Protein AF-A0A525P1Q1-F1 (afdb_monomer_lite)

pLDDT: mean 80.08, std 18.27, range [34.31, 97.19]

Secondary structure (DSSP, 8-state):
---------S----TT----HHHHHHSS-HHHHHHHHHHHHHHHHHHHHH-THHHH-TTSHHHHHHHHHHHT-HHHHHHHHHHHHHHHHHHHH-HHHHHHHHHHHHHHHHHHHHHHHHHHHHHHHHHHHHHHHHHHH-

Structure (mmCIF, N/CA/C/O backbone):
data_AF-A0A525P1Q1-F1
#
_entry.id   AF-A0A525P1Q1-F1
#
loop_
_atom_site.group_PDB
_atom_site.id
_atom_site.type_symbol
_atom_site.label_atom_id
_atom_site.label_alt_id
_atom_site.label_comp_id
_atom_site.label_asym_id
_atom_site.label_entity_id
_atom_site.label_seq_id
_atom_site.pdbx_PDB_ins_code
_atom_site.Cartn_x
_atom_site.Cartn_y
_atom_site.Cartn_z
_atom_site.occupancy
_atom_site.B_iso_or_equiv
_atom_site.auth_seq_id
_atom_site.auth_comp_id
_atom_site.auth_asym_id
_atom_site.auth_atom_id
_atom_site.pdbx_PDB_model_num
ATOM 1 N N . MET A 1 1 ? -17.239 16.659 35.478 1.00 34.31 1 MET A N 1
ATOM 2 C CA . MET A 1 1 ? -17.980 17.340 34.402 1.00 34.31 1 MET A CA 1
ATOM 3 C C . MET A 1 1 ? -17.527 16.701 33.113 1.00 34.31 1 MET A C 1
ATOM 5 O O . MET A 1 1 ? -16.333 16.480 32.970 1.00 34.31 1 MET A O 1
ATOM 9 N N . ALA A 1 2 ? -18.482 16.246 32.309 1.00 41.81 2 ALA A N 1
ATOM 10 C CA . ALA A 1 2 ? -18.228 15.572 31.048 1.00 41.81 2 ALA A CA 1
ATOM 11 C C . ALA A 1 2 ? -17.665 16.599 30.065 1.00 41.81 2 ALA A C 1
ATOM 13 O O . ALA A 1 2 ? -18.433 17.355 29.481 1.00 41.81 2 ALA A O 1
ATOM 14 N N . GLU A 1 3 ? -16.342 16.653 29.962 1.00 36.00 3 GLU A N 1
ATOM 15 C CA . GLU A 1 3 ? -15.671 17.379 28.893 1.00 36.00 3 GLU A CA 1
ATOM 16 C C . GLU A 1 3 ? -15.363 16.352 27.800 1.00 36.00 3 GLU A C 1
ATOM 18 O O . GLU A 1 3 ? -14.426 15.561 27.888 1.00 36.00 3 GLU A O 1
ATOM 23 N N . ASP A 1 4 ? -16.334 16.246 26.891 1.00 37.38 4 ASP A N 1
ATOM 24 C CA . ASP A 1 4 ? -16.180 15.947 25.471 1.00 37.38 4 ASP A CA 1
ATOM 25 C C . ASP A 1 4 ? -15.007 15.028 25.108 1.00 37.38 4 ASP A C 1
ATOM 27 O O . ASP A 1 4 ? -14.007 15.417 24.507 1.00 37.38 4 ASP A O 1
ATOM 31 N N . ALA A 1 5 ? -15.201 13.737 25.391 1.00 40.53 5 ALA A N 1
ATOM 32 C CA . ALA A 1 5 ? -14.514 12.664 24.687 1.00 40.53 5 ALA A CA 1
ATOM 33 C C . ALA A 1 5 ? -14.949 12.679 23.210 1.00 40.53 5 ALA A C 1
ATOM 35 O O . ALA A 1 5 ? -15.815 11.917 22.777 1.00 40.53 5 ALA A O 1
ATOM 36 N N . VAL A 1 6 ? -14.387 13.602 22.431 1.00 37.56 6 VAL A N 1
ATOM 37 C CA . VAL A 1 6 ? -14.518 13.611 20.979 1.00 37.56 6 VAL A CA 1
ATOM 38 C C . VAL A 1 6 ? -13.663 12.453 20.473 1.00 37.56 6 VAL A C 1
ATOM 40 O O . VAL A 1 6 ? -12.436 12.530 20.501 1.00 37.56 6 VAL A O 1
ATOM 43 N N . CYS A 1 7 ? -14.290 11.357 20.035 1.00 42.00 7 CYS A N 1
ATOM 44 C CA . CYS A 1 7 ? -13.584 10.304 19.303 1.00 42.00 7 CYS A CA 1
ATOM 45 C C . CYS A 1 7 ? -13.142 10.850 17.937 1.00 42.00 7 CYS A C 1
ATOM 47 O O . CYS A 1 7 ? -13.772 10.606 16.915 1.00 42.00 7 CYS A O 1
ATOM 49 N N . ALA A 1 8 ? -12.053 11.612 17.925 1.00 40.41 8 ALA A N 1
ATOM 50 C CA . ALA A 1 8 ? -11.349 12.046 16.730 1.00 40.41 8 ALA A CA 1
ATOM 51 C C . ALA A 1 8 ? -10.069 11.213 16.584 1.00 40.41 8 ALA A C 1
ATOM 53 O O . ALA A 1 8 ? -8.957 11.730 16.591 1.00 40.41 8 ALA A O 1
ATOM 54 N N . GLY A 1 9 ? -10.216 9.890 16.502 1.00 43.59 9 GLY A N 1
ATOM 55 C CA . GLY A 1 9 ? -9.108 9.034 16.097 1.00 43.59 9 GLY A CA 1
ATOM 56 C C . GLY A 1 9 ? -8.904 9.190 14.599 1.00 43.59 9 GLY A C 1
ATOM 57 O O . GLY A 1 9 ? -9.833 8.937 13.832 1.00 43.59 9 GLY A O 1
ATOM 58 N N . PHE A 1 10 ? -7.713 9.610 14.172 1.00 53.84 10 PHE A N 1
ATOM 59 C CA . PHE A 1 10 ? -7.296 9.215 12.836 1.00 53.84 10 PHE A CA 1
ATOM 60 C C . PHE A 1 10 ? -5.797 8.960 12.674 1.00 53.84 10 PHE A C 1
ATOM 62 O O . PHE A 1 10 ? -5.423 7.997 12.021 1.00 53.84 10 PHE A O 1
ATOM 69 N N . PHE A 1 11 ? -4.938 9.735 13.338 1.00 53.19 11 PHE A N 1
ATOM 70 C CA . PHE A 1 11 ? -3.517 9.415 13.479 1.00 53.19 11 PHE A CA 1
ATOM 71 C C . PHE A 1 11 ? -3.001 9.987 14.794 1.00 53.19 11 PHE A C 1
ATOM 73 O O . PHE A 1 11 ? -3.227 11.168 15.073 1.00 53.19 11 PHE A O 1
ATOM 80 N N . ARG A 1 12 ? -2.251 9.207 15.582 1.00 51.41 12 ARG A N 1
ATOM 81 C CA . ARG A 1 12 ? -1.433 9.764 16.670 1.00 5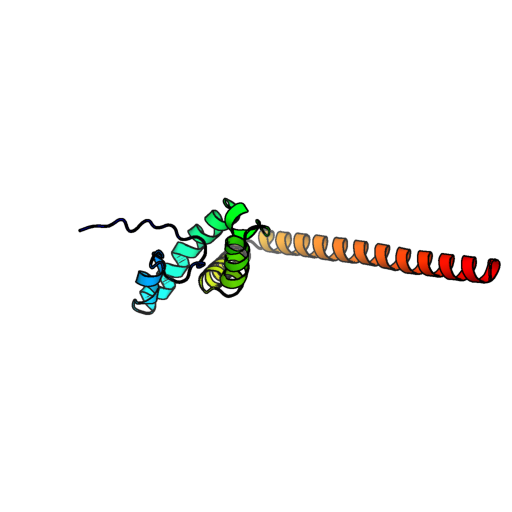1.41 12 ARG A CA 1
ATOM 82 C C . ARG A 1 12 ? -0.380 10.712 16.086 1.00 51.41 12 ARG A C 1
ATOM 84 O O . ARG A 1 12 ? 0.708 10.294 15.710 1.00 51.41 12 ARG A O 1
ATOM 91 N N . ALA A 1 13 ? -0.690 12.002 16.043 1.00 39.34 13 ALA A N 1
ATOM 92 C CA . ALA A 1 13 ? 0.324 13.044 15.968 1.00 39.34 13 ALA A CA 1
ATOM 93 C C . ALA A 1 13 ? -0.146 14.282 16.721 1.00 39.34 13 ALA A C 1
ATOM 95 O O . ALA A 1 13 ? -0.739 15.188 16.144 1.00 39.34 13 ALA A O 1
ATOM 96 N N . ALA A 1 14 ? 0.107 14.281 18.022 1.00 36.09 14 ALA A N 1
ATOM 97 C CA . ALA A 1 14 ? 0.434 15.476 18.784 1.00 36.09 14 ALA A CA 1
ATOM 98 C C . ALA A 1 14 ? 0.902 15.022 20.169 1.00 36.09 14 ALA A C 1
ATOM 100 O O . ALA A 1 14 ? 0.155 14.371 20.903 1.00 36.09 14 ALA A O 1
ATOM 101 N N . GLU A 1 15 ? 2.140 15.356 20.532 1.00 35.53 15 GLU A N 1
ATOM 102 C CA . GLU A 1 15 ? 2.533 15.407 21.939 1.00 35.53 15 GLU A CA 1
ATOM 103 C C . GLU A 1 15 ? 1.543 16.309 22.694 1.00 35.53 15 GLU A C 1
ATOM 105 O O . GLU A 1 15 ? 1.310 17.450 22.301 1.00 35.53 15 GLU A O 1
ATOM 110 N N . GLY A 1 16 ? 0.959 15.790 23.779 1.00 43.66 16 GLY A N 1
ATOM 111 C CA . GLY A 1 16 ? 0.221 16.588 24.764 1.00 43.66 16 GLY A CA 1
ATOM 112 C C . GLY A 1 16 ? -1.305 16.474 24.763 1.00 43.66 16 GLY A C 1
ATOM 113 O O . GLY A 1 16 ? -1.927 16.982 25.693 1.00 43.66 16 GLY A O 1
ATOM 114 N N . ALA A 1 17 ? -1.928 15.781 23.808 1.00 40.69 17 ALA A N 1
ATOM 115 C CA . ALA A 1 17 ? -3.385 15.641 23.768 1.00 40.69 17 ALA A CA 1
ATOM 116 C C . ALA A 1 17 ? -3.817 14.185 24.026 1.00 40.69 17 ALA A C 1
ATOM 118 O O . ALA A 1 17 ? -3.624 13.307 23.185 1.00 40.69 17 ALA A O 1
ATOM 119 N N . LYS A 1 18 ? -4.425 13.917 25.192 1.00 44.09 18 LYS A N 1
ATOM 120 C CA . LYS A 1 18 ? -5.143 12.656 25.455 1.00 44.09 18 LYS A CA 1
ATOM 121 C C . LYS A 1 18 ? -6.458 12.659 24.672 1.00 44.09 18 LYS A C 1
ATOM 123 O O . LYS A 1 18 ? -7.500 12.980 25.227 1.00 44.09 18 LYS A O 1
ATOM 128 N N . ILE A 1 19 ? -6.409 12.379 23.373 1.00 50.47 19 ILE A N 1
ATOM 129 C CA . ILE A 1 19 ? -7.606 12.390 22.512 1.00 50.47 19 ILE A CA 1
ATOM 130 C C . ILE A 1 19 ? -7.608 11.163 21.601 1.00 50.47 19 ILE A C 1
ATOM 132 O O . ILE A 1 19 ? -7.758 11.256 20.388 1.00 50.47 19 ILE A O 1
ATOM 136 N N . SER A 1 20 ? -7.408 9.982 22.185 1.00 45.66 20 SER A N 1
ATOM 137 C CA . SER A 1 20 ? -7.682 8.741 21.472 1.00 45.66 20 SER A CA 1
ATOM 138 C C . SER A 1 20 ? -8.536 7.820 22.324 1.00 45.66 20 SER A C 1
ATOM 140 O O . SER A 1 20 ? -8.171 7.481 23.449 1.00 45.66 20 SER A O 1
ATOM 142 N N . CYS A 1 21 ? -9.660 7.385 21.754 1.00 49.53 21 CYS A N 1
ATOM 143 C CA . CYS A 1 21 ? -10.510 6.338 22.314 1.00 49.53 21 CYS A CA 1
ATOM 144 C C . CYS A 1 21 ? -9.736 4.995 22.441 1.00 49.53 21 CYS A C 1
ATOM 146 O O . CYS A 1 21 ? -10.174 4.110 23.173 1.00 49.53 21 CYS A O 1
ATOM 148 N N . LEU A 1 22 ? -8.538 4.885 21.833 1.00 51.16 22 LEU A N 1
ATOM 149 C CA . LEU A 1 22 ? -7.596 3.765 21.968 1.00 51.16 22 LEU A CA 1
ATOM 150 C C . LEU A 1 22 ? -6.876 3.681 23.308 1.00 51.16 22 LEU A C 1
ATOM 152 O O . LEU A 1 22 ? -6.558 2.563 23.696 1.00 51.16 22 LEU A O 1
ATOM 156 N N . ASP A 1 23 ? -6.615 4.783 24.024 1.00 55.41 23 ASP A N 1
ATOM 157 C CA . ASP A 1 23 ? -5.919 4.691 25.327 1.00 55.41 23 ASP A CA 1
ATOM 158 C C . ASP A 1 23 ? -6.765 3.869 26.309 1.00 55.41 23 ASP A C 1
ATOM 160 O O . ASP A 1 23 ? -6.262 3.009 27.023 1.00 55.41 23 ASP A O 1
ATOM 164 N N . GLN A 1 24 ? -8.091 4.022 26.243 1.00 56.81 24 GLN A N 1
ATOM 165 C CA . GLN A 1 24 ? -9.013 3.268 27.086 1.00 56.81 24 GLN A CA 1
ATOM 166 C C . GLN A 1 24 ? -8.998 1.753 26.799 1.00 56.81 24 GLN A C 1
ATOM 168 O O . GLN A 1 24 ? -9.228 0.955 27.710 1.00 56.81 24 GLN A O 1
ATOM 173 N N . PHE A 1 25 ? -8.739 1.338 25.554 1.00 59.41 25 PHE A N 1
ATOM 174 C CA . PHE A 1 25 ? -8.640 -0.081 25.190 1.00 59.41 25 PHE A CA 1
ATOM 175 C C . PHE A 1 25 ? -7.208 -0.623 25.294 1.00 59.41 25 PHE A C 1
ATOM 177 O O . PHE A 1 25 ? -7.042 -1.814 25.560 1.00 59.41 25 PHE A O 1
ATOM 184 N N . GLN A 1 26 ? -6.186 0.225 25.136 1.00 61.62 26 GLN A N 1
ATOM 185 C CA . GLN A 1 26 ? -4.776 -0.108 25.360 1.00 61.62 26 GLN A CA 1
ATOM 186 C C . GLN A 1 26 ? -4.451 -0.338 26.830 1.00 61.62 26 GLN A C 1
ATOM 188 O O . GLN A 1 26 ? -3.705 -1.265 27.134 1.00 61.62 26 GLN A O 1
ATOM 193 N N . ASP A 1 27 ? -5.058 0.438 27.724 1.00 65.38 27 ASP A N 1
ATOM 194 C CA . ASP A 1 27 ? -4.833 0.338 29.168 1.00 65.38 27 ASP A CA 1
ATOM 195 C C . ASP A 1 27 ? -5.682 -0.768 29.833 1.00 65.38 27 ASP A C 1
ATOM 197 O O . ASP A 1 27 ? -5.591 -1.003 31.039 1.00 65.38 27 ASP A O 1
ATOM 201 N N . GLY A 1 28 ? -6.535 -1.451 29.061 1.00 70.00 28 GLY A N 1
ATOM 202 C CA . GLY A 1 28 ? -7.391 -2.541 29.529 1.00 70.00 28 GLY A CA 1
ATOM 203 C C . GLY A 1 28 ? -6.714 -3.920 29.552 1.00 70.00 28 GLY A C 1
ATOM 204 O O . GLY A 1 28 ? -5.542 -4.096 29.237 1.00 70.00 28 GLY A O 1
ATOM 205 N N . ASN A 1 29 ? -7.492 -4.955 29.887 1.00 82.38 29 ASN A N 1
ATOM 206 C CA . ASN A 1 29 ? -7.041 -6.349 29.775 1.00 82.38 29 ASN A CA 1
ATOM 207 C C . ASN A 1 29 ? -6.733 -6.728 28.310 1.00 82.38 29 ASN A C 1
ATOM 209 O O . ASN A 1 29 ? -7.340 -6.186 27.387 1.00 82.38 29 ASN A O 1
ATOM 213 N N . LEU A 1 30 ? -5.893 -7.751 28.093 1.00 83.06 30 LEU A N 1
ATOM 214 C CA . LEU A 1 30 ? -5.496 -8.246 26.757 1.00 83.06 30 LEU A CA 1
ATOM 215 C C . LEU A 1 30 ? -6.668 -8.493 25.790 1.00 83.06 30 LEU A C 1
ATOM 217 O O . LEU A 1 30 ? -6.544 -8.265 24.589 1.00 83.06 30 LEU A O 1
ATOM 221 N N . VAL A 1 31 ? -7.812 -8.948 26.308 1.00 84.25 31 VAL A N 1
ATOM 222 C CA . VAL A 1 31 ? -9.030 -9.173 25.514 1.00 84.25 31 VAL A CA 1
ATOM 223 C C . VAL A 1 31 ? -9.590 -7.850 24.983 1.00 84.25 31 VAL A C 1
ATOM 225 O O . VAL A 1 31 ? -9.895 -7.746 23.797 1.00 84.25 31 VAL A O 1
ATOM 228 N N . ASN A 1 32 ? -9.671 -6.824 25.831 1.00 81.50 32 ASN A N 1
ATOM 229 C CA . ASN A 1 32 ? -10.166 -5.503 25.443 1.00 81.50 32 ASN A CA 1
ATOM 230 C C . ASN A 1 32 ? -9.213 -4.827 24.457 1.00 81.50 32 ASN A C 1
ATOM 232 O O . ASN A 1 32 ? -9.677 -4.235 23.486 1.00 81.50 32 ASN A O 1
ATOM 236 N N . PHE A 1 33 ? -7.902 -4.988 24.657 1.00 82.38 33 PHE A N 1
ATOM 237 C CA . PHE A 1 33 ? -6.894 -4.522 23.710 1.00 82.38 33 PHE A CA 1
ATOM 238 C C . PHE A 1 33 ? -7.111 -5.142 22.327 1.00 82.38 33 PHE A C 1
ATOM 240 O O . PHE A 1 33 ? -7.254 -4.422 21.341 1.00 82.38 33 PHE A O 1
ATOM 247 N N . PHE A 1 34 ? -7.179 -6.472 22.238 1.00 85.06 34 PHE A N 1
ATOM 248 C CA . PHE A 1 34 ? -7.274 -7.150 20.947 1.00 85.06 34 PHE A CA 1
ATOM 249 C C . PHE A 1 34 ? -8.582 -6.827 20.213 1.00 85.06 34 PHE A C 1
ATOM 251 O O . PHE A 1 34 ? -8.552 -6.391 19.065 1.00 85.06 34 PHE A O 1
ATOM 258 N N . PHE A 1 35 ? -9.735 -6.998 20.866 1.00 84.50 35 PHE A N 1
ATOM 259 C CA . PHE A 1 35 ? -11.030 -6.763 20.219 1.00 84.50 35 PHE A CA 1
ATOM 260 C C . PHE A 1 35 ? -11.309 -5.280 19.951 1.00 84.50 35 PHE A C 1
ATOM 262 O O . PHE A 1 35 ? -11.939 -4.968 18.941 1.00 84.50 35 PHE A O 1
ATOM 269 N N . GLY A 1 36 ? -10.808 -4.374 20.799 1.00 81.56 36 GLY A N 1
ATOM 270 C CA . GLY A 1 36 ? -10.884 -2.931 20.566 1.00 81.56 36 GLY A CA 1
ATOM 271 C C . GLY A 1 36 ? -10.172 -2.540 19.273 1.00 81.56 36 GLY A C 1
ATOM 272 O O . GLY A 1 36 ? -10.791 -1.974 18.375 1.00 81.56 36 GLY A O 1
ATOM 273 N N . ASN A 1 37 ? -8.913 -2.960 19.117 1.00 82.94 37 ASN A N 1
ATOM 274 C CA . ASN A 1 37 ? -8.141 -2.675 17.905 1.00 82.94 37 ASN A CA 1
ATOM 275 C C . ASN A 1 37 ? -8.729 -3.341 16.643 1.00 82.94 37 ASN A C 1
ATOM 277 O O . ASN A 1 37 ? -8.650 -2.774 15.556 1.00 82.94 37 ASN A O 1
ATOM 281 N N . VAL A 1 38 ? -9.344 -4.525 16.763 1.00 85.56 38 VAL A N 1
ATOM 282 C CA . VAL A 1 38 ? -10.009 -5.209 15.636 1.00 85.56 38 VAL A CA 1
ATOM 283 C C . VAL A 1 38 ? -11.220 -4.430 15.119 1.00 85.56 38 VAL A C 1
ATOM 285 O O . VAL A 1 38 ? -11.391 -4.306 13.907 1.00 85.56 38 VAL A O 1
ATOM 288 N N . LEU A 1 39 ? -12.071 -3.912 16.009 1.00 83.31 39 LEU A N 1
ATOM 289 C CA . LEU A 1 39 ? -13.232 -3.113 15.605 1.00 83.31 39 LEU A CA 1
ATOM 290 C C . LEU A 1 39 ? -12.802 -1.764 15.028 1.00 83.31 39 LEU A C 1
ATOM 292 O O . LEU A 1 39 ? -13.349 -1.312 14.021 1.00 83.31 39 LEU A O 1
ATOM 296 N N . GLU A 1 40 ? -11.791 -1.149 15.629 1.00 79.44 40 GLU A N 1
ATOM 297 C CA . GLU A 1 40 ? -11.301 0.155 15.204 1.00 79.44 40 GLU A CA 1
ATOM 298 C C . GLU A 1 40 ? -10.532 0.110 13.883 1.00 79.44 40 GLU A C 1
ATOM 300 O O . GLU A 1 40 ? -10.577 1.072 13.122 1.00 79.44 40 GLU A O 1
ATOM 305 N N . ALA A 1 41 ? -9.913 -1.021 13.536 1.00 84.25 41 ALA A N 1
ATOM 306 C CA . ALA A 1 41 ? -9.262 -1.211 12.241 1.00 84.25 41 ALA A CA 1
ATOM 307 C C . ALA A 1 41 ? -10.185 -0.860 11.058 1.00 84.25 41 ALA A C 1
ATOM 309 O O . ALA A 1 41 ? -9.740 -0.263 10.079 1.00 84.25 41 ALA A O 1
ATOM 310 N N . PHE A 1 42 ? -11.485 -1.164 11.149 1.00 83.06 42 PHE A N 1
ATOM 311 C CA . PHE A 1 42 ? -12.446 -0.772 10.116 1.00 83.06 42 PHE A CA 1
ATOM 312 C C . PHE A 1 42 ? -12.606 0.748 10.035 1.00 83.06 42 PHE A C 1
ATOM 314 O O . PHE A 1 42 ? -12.576 1.312 8.942 1.00 83.06 42 PHE A O 1
ATOM 321 N N . TYR A 1 43 ? -12.741 1.413 11.181 1.00 80.19 43 TYR A N 1
ATOM 322 C CA . TYR A 1 43 ? -12.870 2.864 11.248 1.00 80.19 43 TYR A CA 1
ATOM 323 C C . TYR A 1 43 ? -11.599 3.569 10.750 1.00 80.19 43 TYR A C 1
ATOM 325 O O . TYR A 1 43 ? -11.682 4.419 9.862 1.00 80.19 43 TYR A O 1
ATOM 333 N N . ASN A 1 44 ? -10.425 3.142 11.222 1.00 80.81 44 ASN A N 1
ATOM 334 C CA . ASN A 1 44 ? -9.127 3.681 10.815 1.00 80.81 44 ASN A CA 1
ATOM 335 C C . ASN A 1 44 ? -8.872 3.479 9.317 1.00 80.81 44 ASN A C 1
ATOM 337 O O . ASN A 1 44 ? -8.384 4.381 8.644 1.00 80.81 44 ASN A O 1
ATOM 341 N N . PHE A 1 45 ? -9.274 2.350 8.732 1.00 84.50 45 PHE A N 1
ATOM 342 C CA . PHE A 1 45 ? -9.158 2.168 7.285 1.00 84.50 45 PHE A CA 1
ATOM 343 C C . PHE A 1 45 ? -9.974 3.204 6.491 1.00 84.50 45 PHE A C 1
ATOM 345 O O . PHE A 1 45 ? -9.447 3.857 5.586 1.00 84.50 45 PHE A O 1
ATOM 352 N N . PHE A 1 46 ? -11.256 3.382 6.822 1.00 83.81 46 PHE A N 1
ATOM 353 C CA . PHE A 1 46 ? -12.115 4.313 6.085 1.00 83.81 46 PHE A CA 1
ATOM 354 C C . PHE A 1 46 ? -11.742 5.768 6.326 1.00 83.81 46 PHE A C 1
ATOM 356 O O . PHE A 1 46 ? -11.728 6.558 5.384 1.00 83.81 46 PHE A O 1
ATOM 363 N N . ALA A 1 47 ? -11.390 6.129 7.553 1.00 79.00 47 ALA A N 1
ATOM 364 C CA . ALA A 1 47 ? -10.956 7.478 7.849 1.00 79.00 47 ALA A CA 1
ATOM 365 C C . ALA A 1 47 ? -9.630 7.820 7.125 1.00 79.00 47 ALA A C 1
ATOM 367 O O . ALA A 1 47 ? -9.476 8.964 6.693 1.00 79.00 47 ALA A O 1
ATOM 368 N N . ALA A 1 48 ? -8.766 6.830 6.837 1.00 81.75 48 ALA A N 1
ATOM 369 C CA . ALA A 1 48 ? -7.539 6.991 6.034 1.00 81.75 48 ALA A CA 1
ATOM 370 C C . ALA A 1 48 ? -7.802 7.281 4.588 1.00 81.75 48 ALA A C 1
ATOM 372 O O . ALA A 1 48 ? -7.187 8.175 3.997 1.00 81.75 48 ALA A O 1
ATOM 373 N N . LEU A 1 49 ? -8.730 6.515 4.041 1.00 86.00 49 LEU A N 1
ATOM 374 C CA . LEU A 1 49 ? -9.089 6.599 2.649 1.00 86.00 49 LEU A CA 1
ATOM 375 C C . LEU A 1 49 ? -9.863 7.885 2.350 1.00 86.00 49 LEU A C 1
ATOM 377 O O . LEU A 1 49 ? -9.648 8.502 1.310 1.00 86.00 49 LEU A O 1
ATOM 381 N N . LEU A 1 50 ? -10.748 8.297 3.261 1.00 86.38 50 LEU A N 1
ATOM 382 C CA . LEU A 1 50 ? -11.634 9.444 3.066 1.00 86.38 50 LEU A CA 1
ATOM 383 C C . LEU A 1 50 ? -10.986 10.787 3.423 1.00 86.38 50 LEU A C 1
ATOM 385 O O . LEU A 1 50 ? -11.471 11.818 2.966 1.00 86.38 50 LEU A O 1
ATOM 389 N N . ASN A 1 51 ? -9.882 10.799 4.179 1.00 82.69 51 ASN A N 1
ATOM 390 C CA . ASN A 1 51 ? -9.210 12.030 4.609 1.00 82.69 51 ASN A CA 1
ATOM 391 C C . ASN A 1 51 ? -7.725 12.076 4.195 1.00 82.69 51 ASN A C 1
ATOM 393 O O . ASN A 1 51 ? -6.839 12.163 5.053 1.00 82.69 51 ASN A O 1
ATOM 397 N N . PRO A 1 52 ? -7.418 12.070 2.883 1.00 82.75 52 PRO A N 1
ATOM 398 C CA . PRO A 1 52 ? -6.043 12.081 2.389 1.00 82.75 52 PRO A CA 1
ATOM 399 C C . PRO A 1 52 ? -5.263 13.329 2.822 1.00 82.75 52 PRO A C 1
ATOM 401 O O . PRO A 1 52 ? -4.082 13.230 3.135 1.00 82.75 52 PRO A O 1
ATOM 404 N N . GLY A 1 53 ? -5.911 14.496 2.930 1.00 82.69 53 GLY A N 1
ATOM 405 C CA . GLY A 1 53 ? -5.249 15.751 3.320 1.00 82.69 53 GLY A CA 1
ATOM 406 C C . GLY A 1 53 ? -4.583 15.721 4.703 1.00 82.69 53 GLY A C 1
ATOM 407 O O . GLY A 1 53 ? -3.686 16.513 4.970 1.00 82.69 53 GLY A O 1
ATOM 408 N N . MET A 1 54 ? -4.960 14.775 5.567 1.00 77.50 54 MET A N 1
ATOM 409 C CA . MET A 1 54 ? -4.419 14.672 6.927 1.00 77.50 54 MET A CA 1
ATOM 410 C C . MET A 1 54 ? -3.056 13.974 6.999 1.00 77.50 54 MET A C 1
ATOM 412 O O . MET A 1 54 ? -2.405 14.036 8.038 1.00 77.50 54 MET A O 1
ATOM 416 N N . TRP A 1 55 ? -2.630 13.311 5.919 1.00 77.44 55 TRP A N 1
ATOM 417 C CA . TRP A 1 55 ? -1.363 12.570 5.855 1.00 77.44 55 TRP A CA 1
ATOM 418 C C . TRP A 1 55 ? -0.617 12.705 4.518 1.00 77.44 55 TRP A C 1
ATOM 420 O O . TRP A 1 55 ? 0.590 12.476 4.466 1.00 77.44 55 TRP A O 1
ATOM 430 N N . LEU A 1 56 ? -1.296 13.108 3.439 1.00 84.69 56 LEU A N 1
ATOM 431 C CA . LEU A 1 56 ? -0.694 13.384 2.126 1.00 84.69 56 LEU A CA 1
ATOM 432 C C . LEU A 1 56 ? -0.300 14.852 1.927 1.00 84.69 56 LEU A C 1
ATOM 434 O O . LEU A 1 56 ? 0.393 15.153 0.958 1.00 84.69 56 LEU A O 1
ATOM 438 N N . ASP A 1 57 ? -0.699 15.771 2.813 1.00 87.31 57 ASP A N 1
ATOM 439 C CA . ASP A 1 57 ? -0.219 17.156 2.751 1.00 87.31 57 ASP A CA 1
ATOM 440 C C . ASP A 1 57 ? 1.204 17.271 3.314 1.00 87.31 57 ASP A C 1
ATOM 442 O O . ASP A 1 57 ? 1.419 17.570 4.486 1.00 87.31 57 ASP A O 1
ATOM 446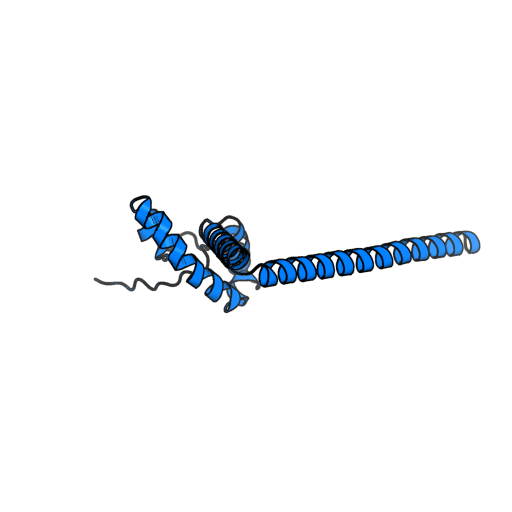 N N . TRP A 1 58 ? 2.202 17.034 2.467 1.00 84.88 58 TRP A N 1
ATOM 447 C CA . TRP A 1 58 ? 3.613 17.096 2.860 1.00 84.88 58 TRP A CA 1
ATOM 448 C C . TRP A 1 58 ? 4.144 18.529 3.010 1.00 84.88 58 TRP A C 1
ATOM 450 O O . TRP A 1 58 ? 5.289 18.715 3.421 1.00 84.88 58 TRP A O 1
ATOM 460 N N . SER A 1 59 ? 3.329 19.549 2.712 1.00 88.56 59 SER A N 1
ATOM 461 C CA . SER A 1 59 ? 3.650 20.940 3.040 1.00 88.56 59 SER A CA 1
ATOM 462 C C . SER A 1 59 ? 3.430 21.235 4.526 1.00 88.56 59 SER A C 1
ATOM 464 O O . SER A 1 59 ? 4.054 22.152 5.068 1.00 88.56 59 SER A O 1
A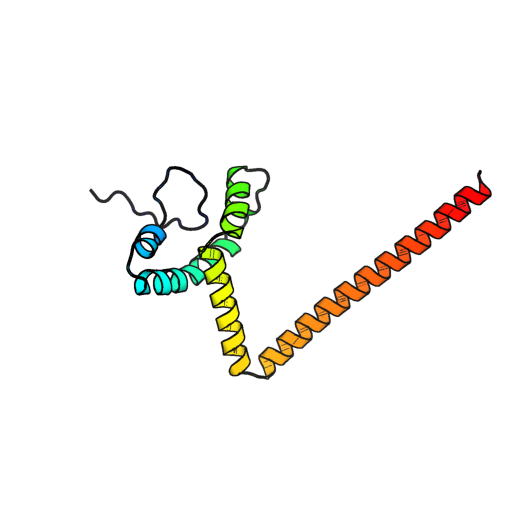TOM 466 N N . ASN A 1 60 ? 2.559 20.475 5.196 1.00 85.88 60 ASN A N 1
ATOM 467 C CA . ASN A 1 60 ? 2.297 20.608 6.621 1.00 85.88 60 ASN A CA 1
ATOM 468 C C . ASN A 1 60 ? 3.145 19.608 7.425 1.00 85.88 60 ASN A C 1
ATOM 470 O O . ASN A 1 60 ? 3.036 18.390 7.271 1.00 85.88 60 ASN A O 1
ATOM 474 N N . LYS A 1 61 ? 3.966 20.130 8.345 1.00 81.56 61 LYS A N 1
ATOM 475 C CA . LYS A 1 61 ? 4.803 19.314 9.240 1.00 81.56 61 LYS A CA 1
ATOM 476 C C . LYS A 1 61 ? 3.974 18.354 10.098 1.00 81.56 61 LYS A C 1
ATOM 478 O O . LYS A 1 61 ? 4.443 17.263 10.400 1.00 81.56 61 LYS A O 1
ATOM 483 N N . GLU A 1 62 ? 2.753 18.732 10.469 1.00 79.38 62 GLU A N 1
ATOM 484 C CA . GLU A 1 62 ? 1.852 17.895 11.265 1.00 79.38 62 GLU A CA 1
ATOM 485 C C . GLU A 1 62 ? 1.407 16.650 10.486 1.00 79.38 62 GLU A C 1
ATOM 487 O O . GLU A 1 62 ? 1.539 15.530 10.978 1.00 79.38 62 GLU A O 1
ATOM 492 N N . SER A 1 63 ? 0.971 16.826 9.237 1.00 80.31 63 SER A N 1
ATOM 493 C CA . SER A 1 63 ? 0.567 15.735 8.340 1.00 80.31 63 SER A CA 1
ATOM 494 C C . SER A 1 63 ? 1.731 14.798 7.998 1.00 80.31 63 SER A C 1
ATOM 496 O O . SER A 1 63 ? 1.553 13.581 7.940 1.00 80.31 63 SER A O 1
ATOM 498 N N . LEU A 1 64 ? 2.946 15.338 7.844 1.00 82.81 64 LEU A N 1
ATOM 499 C CA . LEU A 1 64 ? 4.156 14.533 7.654 1.00 82.81 64 LEU A CA 1
ATOM 500 C C . LEU A 1 64 ? 4.445 13.644 8.874 1.00 82.81 64 LEU A C 1
ATOM 502 O O . LEU A 1 64 ? 4.731 12.456 8.726 1.00 82.81 64 LEU A O 1
ATOM 506 N N . MET A 1 65 ? 4.337 14.199 10.083 1.00 79.56 65 MET A N 1
ATOM 507 C CA . MET A 1 65 ? 4.535 13.435 11.317 1.00 79.56 65 MET A CA 1
ATOM 508 C C . MET A 1 65 ? 3.457 12.362 11.488 1.00 79.56 65 MET A C 1
ATOM 510 O O . MET A 1 65 ? 3.788 11.232 11.842 1.00 79.56 65 MET A O 1
ATOM 514 N N . ARG A 1 66 ? 2.194 12.663 11.149 1.00 77.75 66 ARG A N 1
ATOM 515 C CA . ARG A 1 66 ? 1.103 11.670 11.104 1.00 77.75 66 ARG A CA 1
ATOM 516 C C . ARG A 1 66 ? 1.450 10.496 10.210 1.00 77.75 66 ARG A C 1
ATOM 518 O O . ARG A 1 66 ? 1.334 9.358 10.647 1.00 77.75 66 ARG A O 1
ATOM 525 N N . PHE A 1 67 ? 1.923 10.762 8.997 1.00 82.88 67 PHE A N 1
ATOM 526 C CA . PHE A 1 67 ? 2.302 9.715 8.056 1.00 82.88 67 PHE A CA 1
ATOM 527 C C . PHE A 1 67 ? 3.426 8.815 8.597 1.00 82.88 67 PHE A C 1
ATOM 529 O O . PHE A 1 67 ? 3.307 7.589 8.558 1.00 82.88 67 PHE A O 1
ATOM 536 N N . ILE A 1 68 ? 4.489 9.407 9.150 1.00 83.50 68 ILE A N 1
ATOM 537 C CA . ILE A 1 68 ? 5.644 8.662 9.675 1.00 83.50 68 ILE A CA 1
ATOM 538 C C . ILE A 1 68 ? 5.247 7.802 10.883 1.00 83.50 68 ILE A C 1
ATOM 540 O O . ILE A 1 68 ? 5.543 6.607 10.909 1.00 83.50 68 ILE A O 1
ATOM 544 N N . TYR A 1 69 ? 4.560 8.381 11.872 1.00 78.50 69 TYR A N 1
ATOM 545 C CA . TYR A 1 69 ? 4.176 7.648 13.083 1.00 78.50 69 TYR A CA 1
ATOM 546 C C . TYR A 1 69 ? 3.075 6.628 12.833 1.00 78.50 69 TYR A C 1
ATOM 548 O O . TYR A 1 69 ? 3.091 5.559 13.442 1.00 78.50 69 TYR A O 1
ATOM 556 N N . TYR A 1 70 ? 2.162 6.902 11.903 1.00 77.00 70 TYR A N 1
ATOM 557 C CA . TYR A 1 70 ? 1.173 5.915 11.499 1.00 77.00 70 TYR A CA 1
ATOM 558 C C . TYR A 1 70 ? 1.819 4.698 10.837 1.00 77.00 70 TYR A C 1
ATOM 560 O O . TYR A 1 70 ? 1.411 3.570 11.110 1.00 77.00 70 TYR A O 1
ATOM 568 N N . GLY A 1 71 ? 2.879 4.901 10.048 1.00 77.00 71 GLY A N 1
ATOM 569 C CA . GLY A 1 71 ? 3.657 3.817 9.447 1.00 77.00 71 GLY A CA 1
ATOM 570 C C . GLY A 1 71 ? 4.239 2.822 10.461 1.00 77.00 71 GLY A C 1
ATOM 571 O O . GLY A 1 71 ? 4.385 1.646 10.141 1.00 77.00 71 GLY A O 1
ATOM 572 N N . ALA A 1 72 ? 4.522 3.265 11.689 1.00 77.38 72 ALA A N 1
ATOM 573 C CA . ALA A 1 72 ? 5.025 2.433 12.787 1.00 77.38 72 ALA A CA 1
ATOM 574 C C . ALA A 1 72 ? 3.962 2.129 13.865 1.00 77.38 72 ALA A C 1
ATOM 576 O O . ALA A 1 72 ? 4.300 1.689 14.965 1.00 77.38 72 ALA A O 1
ATOM 577 N N . SER A 1 73 ? 2.683 2.389 13.582 1.00 80.94 73 SER A N 1
ATOM 578 C CA . SER A 1 73 ? 1.607 2.299 14.572 1.00 80.94 73 SER A CA 1
ATOM 579 C C . SER A 1 73 ? 1.017 0.892 14.717 1.00 80.94 73 SER A C 1
ATOM 581 O O . SER A 1 73 ? 0.982 0.090 13.780 1.00 80.94 73 SER A O 1
ATOM 583 N N . VAL A 1 74 ? 0.476 0.619 15.909 1.00 81.81 74 VAL A N 1
ATOM 584 C CA . VAL A 1 74 ? -0.333 -0.580 16.191 1.00 81.81 74 VAL A CA 1
ATOM 585 C C . VAL A 1 74 ? -1.654 -0.546 15.408 1.00 81.81 74 VAL A C 1
ATOM 587 O O . VAL A 1 74 ? -2.128 -1.582 14.951 1.00 81.81 74 VAL A O 1
ATOM 590 N N . GLU A 1 75 ? -2.212 0.643 15.185 1.00 80.50 75 GLU A N 1
ATOM 591 C CA . GLU A 1 75 ? -3.440 0.861 14.412 1.00 80.50 75 GLU A CA 1
ATOM 592 C C . GLU A 1 75 ? -3.300 0.322 12.981 1.00 80.50 75 GLU A C 1
ATOM 594 O O . GLU A 1 75 ? -4.092 -0.517 12.544 1.00 80.50 75 GLU A O 1
ATOM 599 N N . LEU A 1 76 ? -2.239 0.733 12.275 1.00 84.25 76 LEU A N 1
ATOM 600 C CA . LEU A 1 76 ? -1.945 0.253 10.926 1.00 84.25 76 LEU A CA 1
ATOM 601 C C . LEU A 1 76 ? -1.695 -1.261 10.908 1.00 84.25 76 LEU A C 1
ATOM 603 O O . LEU A 1 76 ? -2.135 -1.944 9.983 1.00 84.25 76 LEU A O 1
ATOM 607 N N . PHE A 1 77 ? -1.037 -1.805 11.936 1.00 88.44 77 PHE A N 1
ATOM 608 C CA . PHE A 1 77 ? -0.838 -3.248 12.058 1.00 88.44 77 PHE A CA 1
ATOM 609 C C . PHE A 1 77 ? -2.171 -4.012 12.071 1.00 88.44 77 PHE A C 1
ATOM 611 O O . PHE A 1 77 ? -2.326 -4.966 11.307 1.00 88.44 77 PHE A O 1
ATOM 618 N N . PHE A 1 78 ? -3.154 -3.585 12.870 1.00 88.25 78 PHE A N 1
ATOM 619 C CA . PHE A 1 78 ? -4.465 -4.243 12.907 1.00 88.25 78 PHE A CA 1
ATOM 620 C C . PHE A 1 78 ? -5.266 -4.045 11.613 1.00 88.25 78 PHE A C 1
ATOM 622 O O . PHE A 1 78 ? -5.933 -4.983 11.180 1.00 88.25 78 PHE A O 1
ATOM 629 N N . VAL A 1 79 ? -5.152 -2.894 10.940 1.00 89.44 79 VAL A N 1
ATOM 630 C CA . VAL A 1 79 ? -5.743 -2.679 9.603 1.00 89.44 79 VAL A CA 1
ATOM 631 C C . VAL A 1 79 ? -5.195 -3.689 8.591 1.00 89.44 79 VAL A C 1
ATOM 633 O O . VAL A 1 79 ? -5.965 -4.349 7.889 1.00 89.44 79 VAL A O 1
ATOM 636 N N . LEU A 1 80 ? -3.871 -3.857 8.539 1.00 92.31 80 LEU A N 1
ATOM 637 C CA . LEU A 1 80 ? -3.221 -4.818 7.646 1.00 92.31 80 LEU A CA 1
ATOM 638 C C . LEU A 1 80 ? -3.565 -6.265 8.017 1.00 92.31 80 LEU A C 1
ATOM 640 O O . LEU A 1 80 ? -3.845 -7.074 7.131 1.00 92.31 80 LEU A O 1
ATOM 644 N N . LEU A 1 81 ? -3.594 -6.586 9.313 1.00 93.44 81 LEU A N 1
ATOM 645 C CA . LEU A 1 81 ? -3.978 -7.903 9.816 1.00 93.44 81 LEU A CA 1
ATOM 646 C C . LEU A 1 81 ? -5.417 -8.251 9.422 1.00 93.44 81 LEU A C 1
ATOM 648 O O . LEU A 1 81 ? -5.662 -9.337 8.903 1.00 93.44 81 LEU A O 1
ATOM 652 N N . ILE A 1 82 ? -6.367 -7.337 9.621 1.00 93.75 82 ILE A N 1
ATOM 653 C CA . ILE A 1 82 ? -7.768 -7.544 9.240 1.00 93.75 82 ILE A CA 1
ATOM 654 C C . ILE A 1 82 ? -7.904 -7.672 7.726 1.00 93.75 82 ILE A C 1
ATOM 656 O O . ILE A 1 82 ? -8.590 -8.581 7.262 1.00 93.75 82 ILE A O 1
ATOM 660 N N . GLY A 1 83 ? -7.196 -6.852 6.946 1.00 93.50 83 GLY A N 1
ATOM 661 C CA . GLY A 1 83 ? -7.136 -7.000 5.491 1.00 93.50 83 GLY A CA 1
ATOM 662 C C . GLY A 1 83 ? -6.650 -8.390 5.067 1.00 93.50 83 GLY A C 1
ATOM 663 O O . GLY A 1 83 ? -7.291 -9.048 4.245 1.00 93.50 83 GLY A O 1
ATOM 664 N N . LEU A 1 84 ? -5.570 -8.882 5.678 1.00 94.38 84 LEU A N 1
ATOM 665 C CA . LEU A 1 84 ? -5.038 -10.223 5.432 1.00 94.38 84 LEU A CA 1
ATOM 666 C C . LEU A 1 84 ? -6.049 -11.317 5.799 1.00 94.38 84 LEU A C 1
ATOM 668 O O . LEU A 1 84 ? -6.254 -12.249 5.017 1.00 94.38 84 LEU A O 1
ATOM 672 N N . LEU A 1 85 ? -6.689 -11.216 6.966 1.00 94.75 85 LEU A N 1
ATOM 673 C CA . LEU A 1 85 ? -7.683 -12.186 7.425 1.00 94.75 85 LEU A CA 1
ATOM 674 C C . LEU A 1 85 ? -8.910 -12.214 6.511 1.00 94.75 85 LEU A C 1
ATOM 676 O O . LEU A 1 85 ? -9.369 -13.296 6.154 1.00 94.75 85 LEU A O 1
ATOM 680 N N . ILE A 1 86 ? -9.398 -11.051 6.073 1.00 93.69 86 ILE A N 1
ATOM 681 C CA . ILE A 1 86 ? -10.504 -10.932 5.117 1.00 93.69 86 ILE A CA 1
ATOM 682 C C . ILE A 1 86 ? -10.130 -11.611 3.798 1.00 93.69 86 ILE A C 1
ATOM 684 O O . ILE A 1 86 ? -10.850 -12.498 3.342 1.00 93.69 86 ILE A O 1
ATOM 688 N N . VAL A 1 87 ? -8.984 -11.261 3.206 1.00 93.50 87 VAL A N 1
ATOM 689 C CA . VAL A 1 87 ? -8.518 -11.865 1.945 1.00 93.50 87 VAL A CA 1
ATOM 690 C C . VAL A 1 87 ? -8.366 -13.381 2.087 1.00 93.50 87 VAL A C 1
ATOM 692 O O . VAL A 1 87 ? -8.791 -14.125 1.205 1.00 93.50 87 VAL A O 1
ATOM 695 N N . THR A 1 88 ? -7.828 -13.851 3.212 1.00 93.25 88 THR A N 1
ATOM 696 C CA . THR A 1 88 ? -7.654 -15.283 3.493 1.00 93.25 88 THR A CA 1
ATOM 697 C C . THR A 1 88 ? -9.000 -15.997 3.627 1.00 93.25 88 THR A C 1
ATOM 699 O O . THR A 1 88 ? -9.203 -17.044 3.012 1.00 93.25 88 THR A O 1
ATOM 702 N N . ALA A 1 89 ? -9.952 -15.425 4.367 1.00 94.81 89 ALA A N 1
ATOM 703 C CA . ALA A 1 89 ? -11.286 -15.991 4.546 1.00 94.81 89 ALA A CA 1
ATOM 704 C C . ALA A 1 89 ? -12.046 -16.093 3.213 1.00 94.81 89 ALA A C 1
ATOM 706 O O . ALA A 1 89 ? -12.565 -17.160 2.871 1.00 94.81 89 ALA A O 1
ATOM 707 N N . PHE A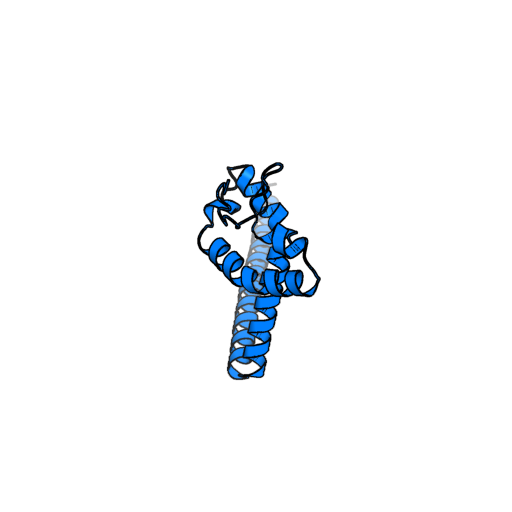 1 90 ? -12.049 -15.021 2.413 1.00 94.31 90 PHE A N 1
ATOM 708 C CA . PHE A 1 90 ? -12.636 -15.035 1.069 1.00 94.31 90 PHE A CA 1
ATOM 709 C C . PHE A 1 90 ? -11.905 -15.993 0.123 1.00 94.31 90 PHE A C 1
ATOM 711 O O . PHE A 1 90 ? -12.539 -16.634 -0.720 1.00 94.31 90 PHE A O 1
ATOM 718 N N . GLY A 1 91 ? -10.590 -16.139 0.284 1.00 91.94 91 GLY A N 1
ATOM 719 C CA . GLY A 1 91 ? -9.780 -17.066 -0.492 1.00 91.94 91 GLY A CA 1
ATOM 720 C C . GLY A 1 91 ? -10.105 -18.535 -0.229 1.00 91.94 91 GLY A C 1
ATOM 721 O O . GLY A 1 91 ? -10.191 -19.321 -1.174 1.00 91.94 91 GLY A O 1
ATOM 722 N N . ILE A 1 92 ? -10.352 -18.895 1.033 1.00 93.44 92 ILE A N 1
ATOM 723 C CA . ILE A 1 92 ? -10.789 -20.243 1.423 1.00 93.44 92 ILE A CA 1
ATOM 724 C C . ILE A 1 92 ? -12.214 -20.511 0.923 1.00 93.44 92 ILE A C 1
ATOM 726 O O . ILE A 1 92 ? -12.487 -21.600 0.418 1.00 93.44 92 ILE A O 1
ATOM 730 N N . TRP A 1 93 ? -13.112 -19.522 1.012 1.00 94.31 93 TRP A N 1
ATOM 731 C CA . TRP A 1 93 ? -14.490 -19.665 0.535 1.00 94.31 93 TRP A CA 1
ATOM 732 C C . TRP A 1 93 ? -14.533 -19.893 -0.982 1.00 94.31 93 TRP A C 1
ATOM 734 O O . TRP A 1 93 ? -15.179 -20.824 -1.465 1.00 94.31 93 TRP A O 1
ATOM 744 N N . SER A 1 94 ? -13.833 -19.072 -1.767 1.00 90.00 94 SER A N 1
ATOM 745 C CA . SER A 1 94 ? -13.941 -19.106 -3.223 1.00 90.00 94 SER A CA 1
ATOM 746 C C . SER A 1 94 ? -12.587 -19.216 -3.907 1.00 90.00 94 SER A C 1
ATOM 748 O O . SER A 1 94 ? -11.844 -18.247 -4.053 1.00 90.00 94 SER A O 1
ATOM 750 N N . ARG A 1 95 ? -12.333 -20.385 -4.504 1.00 90.31 95 ARG A N 1
ATOM 751 C CA . ARG A 1 95 ? -11.179 -20.599 -5.399 1.00 90.31 95 ARG A CA 1
ATOM 752 C C . ARG A 1 95 ? -11.160 -19.610 -6.573 1.00 90.31 95 ARG A C 1
ATOM 754 O O . ARG A 1 95 ? -10.092 -19.255 -7.063 1.00 90.31 95 ARG A O 1
ATOM 761 N N . ARG A 1 96 ? -12.336 -19.134 -7.012 1.00 91.62 96 ARG A N 1
ATOM 762 C CA . ARG A 1 96 ? -12.458 -18.132 -8.085 1.00 91.62 96 ARG A CA 1
ATOM 763 C C . ARG A 1 96 ? -11.877 -16.780 -7.667 1.00 91.62 96 ARG A C 1
ATOM 765 O O . ARG A 1 96 ? -11.265 -16.121 -8.503 1.00 91.62 96 ARG A O 1
ATOM 772 N N . PHE A 1 97 ? -12.043 -16.390 -6.400 1.00 91.94 97 PHE A N 1
ATOM 773 C CA . PHE A 1 97 ? -11.471 -15.155 -5.859 1.00 91.94 97 PHE A CA 1
ATOM 774 C C . PHE A 1 97 ? -9.940 -15.214 -5.878 1.00 91.94 97 PHE A C 1
ATOM 776 O O . PHE A 1 97 ? -9.314 -14.355 -6.494 1.00 91.94 97 PHE A O 1
ATOM 783 N N . MET A 1 98 ? -9.346 -16.288 -5.341 1.00 92.00 98 MET A N 1
ATOM 784 C CA . MET A 1 98 ? -7.887 -16.475 -5.360 1.00 92.00 98 MET A CA 1
ATOM 785 C C . MET A 1 98 ? -7.308 -16.490 -6.775 1.00 92.00 98 MET A C 1
ATOM 787 O O . MET A 1 98 ? -6.268 -15.886 -7.020 1.00 92.00 98 MET A O 1
ATOM 791 N N . TRP A 1 99 ? -7.990 -17.125 -7.733 1.00 93.19 99 TRP A N 1
ATOM 792 C CA . TRP A 1 99 ? -7.555 -17.103 -9.131 1.00 93.19 99 TRP A CA 1
ATOM 793 C C . TRP A 1 99 ? -7.637 -15.698 -9.756 1.00 93.19 99 TRP A C 1
ATOM 795 O O . TRP A 1 99 ? -6.819 -15.336 -10.599 1.00 93.19 99 TRP A O 1
ATOM 805 N N . GLY A 1 100 ? -8.596 -14.874 -9.323 1.00 93.31 100 GLY A N 1
ATOM 806 C CA . GLY A 1 100 ? -8.637 -13.445 -9.638 1.00 93.31 100 GLY A CA 1
ATOM 807 C C . GLY A 1 100 ? -7.436 -12.685 -9.070 1.00 93.31 100 GLY A C 1
ATOM 808 O O . GLY A 1 100 ? -6.782 -11.961 -9.818 1.00 93.31 100 GLY A O 1
ATOM 809 N N . CYS A 1 101 ? -7.100 -12.898 -7.793 1.00 91.94 101 CYS A N 1
ATOM 810 C CA . CYS A 1 101 ? -5.927 -12.294 -7.153 1.00 91.94 101 CYS A CA 1
ATOM 811 C C . CYS A 1 101 ? -4.624 -12.655 -7.881 1.00 91.94 101 CYS A C 1
ATOM 813 O O . CYS A 1 101 ? -3.823 -11.767 -8.158 1.00 91.94 101 CYS A O 1
ATOM 815 N N . VAL A 1 102 ? -4.439 -13.930 -8.250 1.00 94.31 102 VAL A N 1
ATOM 816 C CA . VAL A 1 102 ? -3.260 -14.388 -9.008 1.00 94.31 102 VAL A CA 1
ATOM 817 C C . VAL A 1 102 ? -3.168 -13.679 -10.352 1.00 94.31 102 VAL A C 1
ATOM 819 O O . VAL A 1 102 ? -2.126 -13.111 -10.652 1.00 94.31 102 VAL A O 1
ATOM 822 N N . ARG A 1 103 ? -4.257 -13.628 -11.128 1.00 94.88 103 ARG A N 1
ATOM 823 C CA . ARG A 1 103 ? -4.260 -12.910 -12.413 1.00 94.88 103 ARG A CA 1
ATOM 824 C C . ARG A 1 103 ? -3.964 -11.422 -12.262 1.00 94.88 103 ARG A C 1
ATOM 826 O O . ARG A 1 103 ? -3.286 -10.853 -13.110 1.00 94.88 103 ARG A O 1
ATOM 833 N N . GLY A 1 104 ? -4.476 -10.789 -11.207 1.00 95.06 104 GLY A N 1
ATOM 834 C CA . GLY A 1 104 ? -4.190 -9.387 -10.909 1.00 95.06 104 GLY A CA 1
ATOM 835 C C . GLY A 1 104 ? -2.706 -9.156 -10.621 1.00 95.06 104 GLY A C 1
ATOM 836 O O . GLY A 1 104 ? -2.092 -8.276 -11.220 1.00 95.06 104 GLY A O 1
ATOM 837 N N . LEU A 1 105 ? -2.118 -9.984 -9.755 1.00 93.81 105 LEU A N 1
ATOM 838 C CA . LEU A 1 105 ? -0.701 -9.908 -9.394 1.00 93.81 105 LEU A CA 1
ATOM 839 C C . LEU A 1 105 ? 0.220 -10.255 -10.568 1.00 93.81 105 LEU A C 1
ATOM 841 O O . LEU A 1 105 ? 1.208 -9.563 -10.790 1.00 93.81 105 LEU A O 1
ATOM 845 N N . GLU A 1 106 ? -0.119 -11.281 -11.344 1.00 97.06 106 GLU A N 1
ATOM 846 C CA . GLU A 1 106 ? 0.595 -11.659 -12.565 1.00 97.06 106 GLU A CA 1
ATOM 847 C C . GLU A 1 106 ? 0.538 -10.533 -13.601 1.00 97.06 106 GLU A C 1
ATOM 849 O O . GLU A 1 106 ? 1.563 -10.152 -14.164 1.00 97.06 106 GLU A O 1
ATOM 854 N N . GLY A 1 107 ? -0.644 -9.944 -13.807 1.00 96.69 107 GLY A N 1
ATOM 855 C CA . GLY A 1 107 ? -0.832 -8.800 -14.690 1.00 96.69 107 GLY A CA 1
ATOM 856 C C . GLY A 1 107 ? 0.008 -7.597 -14.266 1.00 96.69 107 GLY A C 1
ATOM 857 O O . GLY A 1 107 ? 0.699 -7.018 -15.105 1.00 96.69 107 GLY A O 1
ATOM 858 N N . PHE A 1 108 ? 0.004 -7.257 -12.974 1.00 96.25 108 PHE A N 1
ATOM 859 C CA . PHE A 1 108 ? 0.825 -6.180 -12.420 1.00 96.25 108 PHE A CA 1
ATOM 860 C C . PHE A 1 108 ? 2.319 -6.453 -12.613 1.00 96.25 108 PHE A C 1
ATOM 862 O O . PHE A 1 108 ? 3.011 -5.646 -13.227 1.00 96.25 108 PHE A O 1
ATOM 869 N N . ALA A 1 109 ? 2.811 -7.611 -12.169 1.00 95.88 109 ALA A N 1
ATOM 870 C CA . ALA A 1 109 ? 4.224 -7.963 -12.266 1.00 95.88 109 ALA A CA 1
ATOM 871 C C . ALA A 1 109 ? 4.710 -8.011 -13.722 1.00 95.88 109 ALA A C 1
ATOM 873 O O . ALA A 1 109 ? 5.792 -7.513 -14.029 1.00 95.88 109 ALA A O 1
ATOM 874 N N . ASN A 1 110 ? 3.899 -8.546 -14.638 1.00 97.00 110 ASN A N 1
ATOM 875 C CA . ASN A 1 110 ? 4.217 -8.570 -16.061 1.00 97.00 110 ASN A CA 1
ATOM 876 C C . ASN A 1 110 ? 4.222 -7.158 -16.667 1.00 97.00 110 ASN A C 1
ATOM 878 O O . ASN A 1 110 ? 5.126 -6.818 -17.428 1.00 97.00 110 ASN A O 1
ATOM 882 N N . ALA A 1 111 ? 3.251 -6.308 -16.320 1.00 95.81 111 ALA A N 1
ATOM 883 C CA . ALA A 1 111 ? 3.218 -4.921 -16.780 1.00 95.81 111 ALA A CA 1
ATOM 884 C C . ALA A 1 111 ? 4.441 -4.137 -16.283 1.00 95.81 111 ALA A C 1
ATOM 886 O O . ALA A 1 111 ? 5.132 -3.510 -17.087 1.00 95.81 111 ALA A O 1
ATOM 887 N N . THR A 1 112 ? 4.756 -4.233 -14.990 1.00 96.88 112 THR A N 1
ATOM 888 C CA . THR A 1 112 ? 5.934 -3.613 -14.377 1.00 96.88 112 THR A CA 1
ATOM 889 C C . THR A 1 112 ? 7.225 -4.139 -15.003 1.00 96.88 112 THR A C 1
ATOM 891 O O . THR A 1 112 ? 8.069 -3.348 -15.418 1.00 96.88 112 THR A O 1
ATOM 894 N N . GLY A 1 113 ? 7.367 -5.457 -15.158 1.00 96.25 113 GLY A N 1
ATOM 895 C CA . GLY A 1 113 ? 8.537 -6.076 -15.783 1.00 96.25 113 GLY A CA 1
ATOM 896 C C . GLY A 1 113 ? 8.743 -5.619 -17.228 1.00 96.25 113 GLY A C 1
ATOM 897 O O . GLY A 1 113 ? 9.850 -5.235 -17.601 1.00 96.25 113 GLY A O 1
ATOM 898 N N . ARG A 1 114 ? 7.675 -5.572 -18.035 1.00 96.31 114 ARG A N 1
ATOM 899 C CA . ARG A 1 114 ? 7.736 -5.054 -19.410 1.00 96.31 114 ARG A CA 1
ATOM 900 C C . ARG A 1 114 ? 8.102 -3.574 -19.430 1.00 96.31 114 ARG A C 1
ATOM 902 O O . ARG A 1 114 ? 8.960 -3.192 -20.217 1.00 96.31 114 ARG A O 1
ATOM 909 N N . PHE A 1 115 ? 7.506 -2.759 -18.563 1.00 96.94 115 PHE A N 1
ATOM 910 C CA . PHE A 1 115 ? 7.823 -1.335 -18.464 1.00 96.94 115 PHE A CA 1
ATOM 911 C C . PHE A 1 115 ? 9.316 -1.102 -18.193 1.00 96.94 115 PHE A C 1
ATOM 913 O O . PHE A 1 115 ? 9.971 -0.373 -18.939 1.00 96.94 115 PHE A O 1
ATOM 920 N N . PHE A 1 116 ? 9.882 -1.784 -17.195 1.00 95.75 116 PHE A N 1
ATOM 921 C CA . PHE A 1 116 ? 11.307 -1.671 -16.884 1.00 95.75 116 PHE A CA 1
ATOM 922 C C . PHE A 1 116 ? 12.212 -2.261 -17.973 1.00 95.75 116 PHE A C 1
ATOM 924 O O . PHE A 1 116 ? 13.274 -1.699 -18.235 1.00 95.75 116 PHE A O 1
ATOM 931 N N . ALA A 1 117 ? 11.798 -3.330 -18.658 1.00 96.62 117 ALA A N 1
ATOM 932 C CA . ALA A 1 117 ? 12.547 -3.875 -19.791 1.00 96.62 117 ALA A CA 1
ATOM 933 C C . ALA A 1 117 ? 12.663 -2.862 -20.946 1.00 96.62 117 ALA A C 1
ATOM 935 O O . ALA A 1 117 ? 13.749 -2.666 -21.492 1.00 96.62 117 ALA A O 1
ATOM 936 N N . TRP A 1 118 ? 11.570 -2.169 -21.281 1.00 97.19 118 TRP A N 1
ATOM 937 C CA . TRP A 1 118 ? 11.585 -1.093 -22.277 1.00 97.19 118 TRP A CA 1
ATOM 938 C C . TRP A 1 118 ? 12.425 0.104 -21.826 1.00 97.19 118 TRP A C 1
ATOM 940 O O . TRP A 1 118 ? 13.197 0.638 -22.621 1.00 97.19 118 TRP A O 1
ATOM 950 N N . ALA A 1 119 ? 12.323 0.501 -20.556 1.00 95.88 119 ALA A N 1
ATOM 951 C CA . ALA A 1 119 ? 13.138 1.579 -20.002 1.00 95.88 119 ALA A CA 1
ATOM 952 C C . ALA A 1 119 ? 14.643 1.254 -20.066 1.00 95.88 119 ALA A C 1
ATOM 954 O O . ALA A 1 119 ? 15.438 2.099 -20.474 1.00 95.88 119 ALA A O 1
ATOM 955 N N . GLY A 1 120 ? 15.033 0.019 -19.737 1.00 96.00 120 GLY A N 1
ATOM 956 C CA . GLY A 1 120 ? 16.417 -0.447 -19.844 1.00 96.00 120 GLY A CA 1
ATOM 957 C C . GLY A 1 120 ? 16.924 -0.470 -21.288 1.00 96.00 120 GLY A C 1
ATOM 958 O O . GLY A 1 120 ? 18.026 0.005 -21.560 1.00 96.00 120 GLY A O 1
ATOM 959 N N . LEU A 1 121 ? 16.104 -0.942 -22.234 1.00 96.44 121 LEU A N 1
ATOM 960 C CA . LEU A 1 121 ? 16.441 -0.910 -23.660 1.00 96.44 121 LEU A CA 1
ATOM 961 C C . LEU A 1 121 ? 16.676 0.526 -24.154 1.00 96.44 121 LEU A C 1
ATOM 963 O O . LEU A 1 121 ? 17.657 0.787 -24.851 1.00 96.44 121 LEU A O 1
ATOM 967 N N . LEU A 1 122 ? 15.803 1.464 -23.770 1.00 97.06 122 LEU A N 1
ATOM 968 C CA . LEU A 1 122 ? 15.951 2.877 -24.120 1.00 97.06 122 LEU A CA 1
ATOM 969 C C . LEU A 1 122 ? 17.211 3.495 -23.513 1.00 97.06 122 LEU A C 1
ATOM 971 O O . LEU A 1 122 ? 17.904 4.228 -24.212 1.00 97.06 122 LEU A O 1
ATOM 975 N N . MET A 1 123 ? 17.542 3.174 -22.260 1.00 96.75 123 MET A N 1
ATOM 976 C CA . MET A 1 123 ? 18.758 3.662 -21.603 1.00 96.75 123 MET A CA 1
ATOM 977 C C . MET A 1 123 ? 20.020 3.232 -22.359 1.00 96.75 123 MET A C 1
ATOM 979 O O . MET A 1 123 ? 20.898 4.055 -22.614 1.00 96.75 123 MET A O 1
ATOM 983 N N . VAL A 1 124 ? 20.102 1.964 -22.770 1.00 97.06 124 VAL A N 1
ATOM 984 C CA . VAL A 1 124 ? 21.252 1.457 -23.536 1.00 97.06 124 VAL A CA 1
ATOM 985 C C . VAL A 1 124 ? 21.310 2.087 -24.928 1.00 97.06 124 VAL A C 1
ATOM 987 O O . VAL A 1 124 ? 22.383 2.462 -25.394 1.00 97.06 124 VAL A O 1
ATOM 990 N N . LEU A 1 125 ? 20.172 2.263 -25.601 1.00 96.81 125 LEU A N 1
ATOM 991 C CA . LEU A 1 125 ? 20.137 2.906 -26.915 1.00 96.81 125 LEU A CA 1
ATOM 992 C C . LEU A 1 125 ? 20.584 4.373 -26.832 1.00 96.81 125 LEU A C 1
ATOM 994 O O . LEU A 1 125 ? 21.401 4.818 -27.638 1.00 96.81 125 LEU A O 1
ATOM 998 N N . GLN A 1 126 ? 20.111 5.104 -25.820 1.00 96.12 126 GLN A N 1
ATOM 999 C CA . GLN A 1 126 ? 20.581 6.455 -25.516 1.00 96.12 126 GLN A CA 1
ATOM 1000 C C . GLN A 1 126 ? 22.088 6.467 -25.236 1.00 96.12 126 GLN A C 1
ATOM 1002 O O . GLN A 1 126 ? 22.797 7.308 -25.786 1.00 96.12 126 GLN A O 1
ATOM 1007 N N . GLN A 1 127 ? 22.600 5.507 -24.458 1.00 94.56 127 GLN A N 1
ATOM 1008 C CA . GLN A 1 127 ? 24.032 5.370 -24.184 1.00 94.56 127 GLN A CA 1
ATOM 1009 C C . GLN A 1 127 ? 24.846 5.185 -25.472 1.00 94.56 127 GLN A C 1
ATOM 1011 O O . GLN A 1 127 ? 25.863 5.851 -25.655 1.00 94.56 127 GLN A O 1
ATOM 1016 N N . ILE A 1 128 ? 24.395 4.319 -26.381 1.00 95.94 128 ILE A N 1
ATOM 1017 C CA . ILE A 1 128 ? 25.059 4.082 -27.667 1.00 95.94 128 ILE A CA 1
ATOM 1018 C C . ILE A 1 128 ? 25.116 5.377 -28.484 1.00 95.94 128 ILE A C 1
ATOM 1020 O O . ILE A 1 128 ? 26.190 5.750 -28.955 1.00 95.94 128 ILE A O 1
ATOM 1024 N N . ILE A 1 129 ? 23.995 6.096 -28.611 1.00 95.19 129 ILE A N 1
ATOM 1025 C CA . ILE A 1 129 ? 23.942 7.374 -29.340 1.00 95.19 129 ILE A CA 1
ATOM 1026 C C . ILE A 1 129 ? 24.930 8.383 -28.748 1.00 95.19 129 ILE A C 1
ATOM 1028 O O . ILE A 1 129 ? 25.663 9.021 -29.501 1.00 95.19 129 ILE A O 1
ATOM 1032 N N . ILE A 1 130 ? 24.993 8.499 -27.418 1.00 94.25 130 ILE A N 1
ATOM 1033 C CA . ILE A 1 130 ? 25.917 9.416 -26.738 1.00 94.25 130 ILE A CA 1
ATOM 1034 C C . ILE A 1 130 ? 27.371 9.083 -27.095 1.00 94.25 130 ILE A C 1
ATOM 1036 O O . ILE A 1 130 ? 28.115 9.978 -27.493 1.00 94.25 130 ILE A O 1
ATOM 1040 N N . VAL A 1 131 ? 27.769 7.809 -27.027 1.00 94.94 131 VAL A N 1
ATOM 1041 C CA . VAL A 1 131 ? 29.135 7.381 -27.381 1.00 94.94 131 VAL A CA 1
ATOM 1042 C C . VAL A 1 131 ? 29.443 7.652 -28.858 1.00 94.94 131 VAL A C 1
ATOM 1044 O O . VAL A 1 131 ? 30.541 8.101 -29.185 1.00 94.94 131 VAL A O 1
ATOM 1047 N N . PHE A 1 132 ? 28.486 7.425 -29.763 1.00 93.81 132 PHE A N 1
ATOM 1048 C CA . PHE A 1 132 ? 28.662 7.716 -31.190 1.00 93.81 132 PHE A CA 1
ATOM 1049 C C . PHE A 1 132 ? 28.821 9.210 -31.471 1.00 93.81 132 PHE A C 1
ATOM 1051 O O . PHE A 1 132 ? 29.718 9.589 -32.220 1.00 93.81 132 PHE A O 1
ATOM 1058 N N . MET A 1 133 ? 27.985 10.057 -30.866 1.00 94.06 133 MET A N 1
ATOM 1059 C CA . MET A 1 133 ? 28.095 11.508 -31.013 1.00 94.06 133 MET A CA 1
ATOM 1060 C C . MET A 1 133 ? 29.431 12.020 -30.475 1.00 94.06 133 MET A C 1
ATOM 1062 O O . MET A 1 133 ? 30.073 12.829 -31.135 1.00 94.06 133 MET A O 1
ATOM 1066 N N . GLN A 1 134 ? 29.886 11.511 -29.326 1.00 90.81 134 GLN A N 1
ATOM 1067 C CA . GLN A 1 134 ? 31.207 11.844 -28.793 1.00 90.81 134 GLN A CA 1
ATOM 1068 C C . GLN A 1 134 ? 32.304 11.448 -29.786 1.00 90.81 134 GLN A C 1
ATOM 1070 O O . GLN A 1 134 ? 33.046 12.310 -30.227 1.00 90.81 134 GLN A O 1
ATOM 1075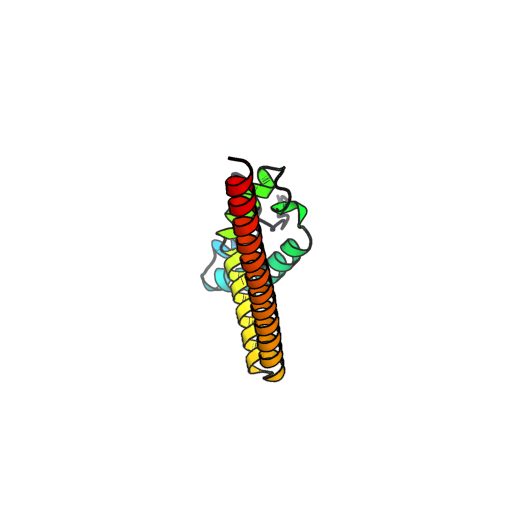 N N . ARG A 1 135 ? 32.329 10.197 -30.262 1.00 88.94 135 ARG A N 1
ATOM 1076 C CA . ARG A 1 135 ? 33.358 9.703 -31.198 1.00 88.94 135 ARG A CA 1
ATOM 1077 C C . ARG A 1 135 ? 33.448 10.472 -32.525 1.00 88.94 135 ARG A C 1
ATOM 1079 O O . ARG A 1 135 ? 34.488 10.427 -33.171 1.00 88.94 135 ARG A O 1
ATOM 1086 N N . ILE A 1 136 ? 32.361 11.099 -32.974 1.00 85.25 136 ILE A N 1
ATOM 1087 C CA . ILE A 1 136 ? 32.329 11.870 -34.228 1.00 85.25 136 ILE A CA 1
ATOM 1088 C C . ILE A 1 136 ? 32.823 13.309 -34.021 1.00 85.25 136 ILE A C 1
ATOM 1090 O O . ILE A 1 136 ? 33.417 13.876 -34.936 1.00 85.25 136 ILE A O 1
ATOM 1094 N N . PHE A 1 137 ? 32.555 13.904 -32.854 1.00 79.25 137 PHE A N 1
ATOM 1095 C CA . PHE A 1 137 ? 32.764 15.335 -32.602 1.00 79.25 137 PHE A CA 1
ATOM 1096 C C . PHE A 1 137 ? 33.885 15.663 -31.600 1.00 79.25 137 PHE A C 1
ATOM 1098 O O . PHE A 1 137 ? 34.172 16.844 -31.405 1.00 79.25 137 PHE A O 1
ATOM 1105 N N . THR A 1 138 ? 34.512 14.663 -30.975 1.00 64.75 138 THR A N 1
ATOM 1106 C CA . THR A 1 138 ? 35.752 14.795 -30.183 1.00 64.75 138 THR A CA 1
ATOM 1107 C C . THR A 1 138 ? 36.935 14.237 -30.951 1.00 64.75 138 THR A C 1
ATOM 1109 O O . THR A 1 138 ? 37.985 14.910 -30.977 1.00 64.75 138 THR A O 1
#

Radius of gyration: 23.98 Å; chains: 1; bounding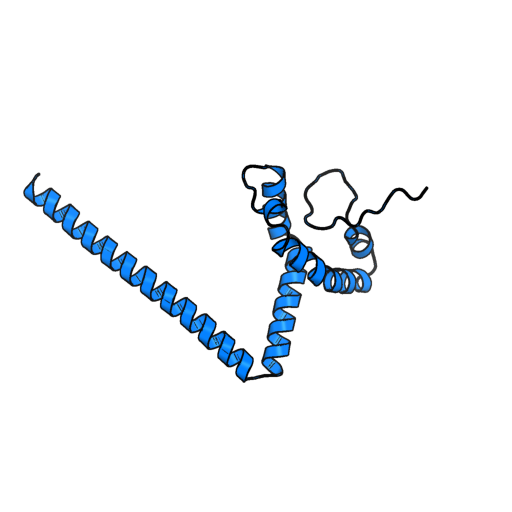 box: 54×42×69 Å

Sequence (138 aa):
MAEDAVCAGFFRAAEGAKISCLDQFQDGNLVNFFFGNVLEAFYNFFAALLNPGMWLDWSNKESLMRFIYYGASVELFFVLLIGLLIVTAFGIWSRRFMWGCVRGLEGFANATGRFFAWAGLLMVLQQIIIVFMQRIFT

Foldseek 3Di:
DDDDLPCPDAFPDDPPDPNHPLVVQVVDPPVSVVVVLLVCLVVNVVSCVVCVCQQVVPVDPRNVVRVVRVVVDPSVVSNVVNVVVVLVVVVVVDVVSVVVVVCVVVVVVVVVVVVVVVVVVVVVVVVVVVVVVVVVPD